Protein AF-A0A951RD20-F1 (afdb_monomer)

pLDDT: mean 82.4, std 16.85, range [40.25, 97.0]

Structure (mmCIF, N/CA/C/O backbone):
data_AF-A0A951RD20-F1
#
_entry.id   AF-A0A951RD20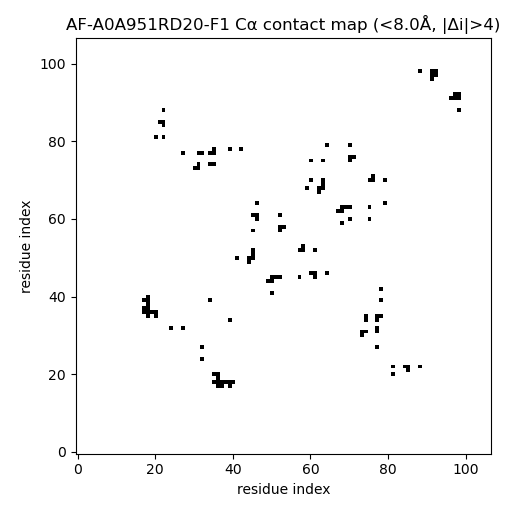-F1
#
loop_
_atom_site.group_PDB
_atom_site.id
_atom_site.type_symbol
_atom_site.label_atom_id
_atom_site.label_alt_id
_atom_site.label_comp_id
_atom_site.label_asym_id
_atom_site.label_entity_id
_atom_site.label_seq_id
_atom_site.pdbx_PDB_ins_code
_atom_site.Cartn_x
_atom_site.Cartn_y
_atom_site.Cartn_z
_atom_site.occupancy
_atom_site.B_iso_or_equiv
_atom_site.auth_seq_id
_atom_site.auth_comp_id
_atom_site.auth_asym_id
_atom_site.auth_atom_id
_atom_site.pdbx_PDB_model_num
ATOM 1 N N . MET A 1 1 ? -29.451 -40.281 26.557 1.00 40.69 1 MET A N 1
ATOM 2 C CA . MET A 1 1 ? -28.442 -39.199 26.541 1.00 40.69 1 MET A CA 1
ATOM 3 C C . MET A 1 1 ? -27.287 -39.648 25.653 1.00 40.69 1 MET A C 1
ATOM 5 O O . MET A 1 1 ? -26.584 -40.570 26.037 1.00 40.69 1 MET A O 1
ATOM 9 N N . ARG A 1 2 ? -27.144 -39.117 24.430 1.00 40.25 2 ARG A N 1
ATOM 10 C CA . ARG A 1 2 ? -25.986 -39.406 23.560 1.00 40.25 2 ARG A CA 1
ATOM 11 C C . ARG A 1 2 ? -25.146 -38.137 23.476 1.00 40.25 2 ARG A C 1
ATOM 13 O O . ARG A 1 2 ? -25.612 -37.140 22.941 1.00 40.25 2 ARG A O 1
ATOM 20 N N . ASN A 1 3 ? -23.952 -38.187 24.059 1.00 41.28 3 ASN A N 1
ATOM 21 C CA . ASN A 1 3 ? -22.947 -37.139 23.947 1.00 41.28 3 ASN A CA 1
ATOM 22 C C . ASN A 1 3 ? -22.337 -37.210 22.546 1.00 41.28 3 ASN A C 1
ATOM 24 O O . ASN A 1 3 ? -21.600 -38.145 22.233 1.00 41.28 3 ASN A O 1
ATOM 28 N N . THR A 1 4 ? -22.662 -36.240 21.697 1.00 43.59 4 THR A N 1
ATOM 29 C CA . THR A 1 4 ? -22.012 -36.077 20.397 1.00 43.59 4 THR A CA 1
ATOM 30 C C . THR A 1 4 ? -20.772 -35.218 20.610 1.00 43.59 4 THR A C 1
ATOM 32 O O . THR A 1 4 ? -20.868 -34.009 20.786 1.00 43.59 4 THR A O 1
ATOM 35 N N . ILE A 1 5 ? -19.600 -35.849 20.632 1.00 58.06 5 ILE A N 1
ATOM 36 C CA . ILE A 1 5 ? -18.317 -35.143 20.607 1.00 58.06 5 ILE A CA 1
ATOM 37 C C . ILE A 1 5 ? -18.168 -34.569 19.195 1.00 58.06 5 ILE A C 1
ATOM 39 O O . ILE A 1 5 ? -17.839 -35.295 18.253 1.00 58.06 5 ILE A O 1
ATOM 43 N N . GLU A 1 6 ? -18.462 -33.280 19.022 1.00 56.25 6 GLU A N 1
ATOM 44 C CA . GLU A 1 6 ? -18.173 -32.584 17.772 1.00 56.25 6 GLU A CA 1
ATOM 45 C C . GLU A 1 6 ? -16.657 -32.585 17.535 1.00 56.25 6 GLU A C 1
ATOM 47 O O . GLU A 1 6 ? -15.876 -32.031 18.309 1.00 56.25 6 GLU A O 1
ATOM 52 N N . LYS A 1 7 ? -16.216 -33.249 16.460 1.00 51.59 7 LYS A N 1
ATOM 53 C CA . LYS A 1 7 ? -14.811 -33.225 16.039 1.00 51.59 7 LYS A CA 1
ATOM 54 C C . LYS A 1 7 ? -14.450 -31.800 15.596 1.00 51.59 7 LYS A C 1
ATOM 56 O O . LYS A 1 7 ? -15.189 -31.230 14.789 1.00 51.59 7 LYS A O 1
ATOM 61 N N . PRO A 1 8 ? -13.304 -31.236 16.025 1.00 48.53 8 PRO A N 1
ATOM 62 C CA . PRO A 1 8 ? -12.900 -29.904 15.599 1.00 48.53 8 PRO A CA 1
ATO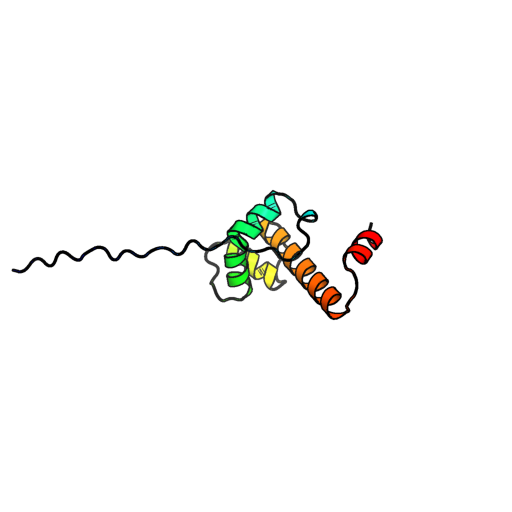M 63 C C . PRO A 1 8 ? -12.695 -29.893 14.081 1.00 48.53 8 PRO A C 1
ATOM 65 O O . PRO A 1 8 ? -11.878 -30.643 13.535 1.00 48.53 8 PRO A O 1
ATOM 68 N N . ARG A 1 9 ? -13.461 -29.047 13.380 1.00 51.59 9 ARG A N 1
ATOM 69 C CA . ARG A 1 9 ? -13.278 -28.802 11.946 1.00 51.59 9 ARG A CA 1
ATOM 70 C C . ARG A 1 9 ? -11.883 -28.213 11.756 1.00 51.59 9 ARG A C 1
ATOM 72 O O . ARG A 1 9 ? -11.622 -27.085 12.161 1.00 51.59 9 ARG A O 1
ATOM 79 N N . LYS A 1 10 ? -10.978 -28.971 11.136 1.00 52.50 10 LYS A N 1
ATOM 80 C CA . LYS A 1 10 ? -9.668 -28.468 10.709 1.00 52.50 10 LYS A CA 1
ATOM 81 C C . LYS A 1 10 ? -9.870 -27.439 9.592 1.00 52.50 10 LYS A C 1
ATOM 83 O O . LYS A 1 10 ? -9.836 -27.788 8.415 1.00 52.50 10 LYS A O 1
ATOM 88 N N . THR A 1 11 ? -10.071 -26.170 9.929 1.00 50.69 11 THR A N 1
ATOM 89 C CA . THR A 1 11 ? -9.933 -25.074 8.965 1.00 50.69 11 THR A CA 1
ATOM 90 C C . THR A 1 11 ? -8.446 -24.853 8.717 1.00 50.69 11 THR A C 1
ATOM 92 O O . THR A 1 11 ? -7.772 -24.165 9.476 1.00 50.69 11 THR A O 1
ATOM 95 N N . ARG A 1 12 ? -7.907 -25.475 7.661 1.00 54.31 12 ARG A N 1
ATOM 96 C CA . ARG A 1 12 ? -6.585 -25.123 7.123 1.00 54.31 12 ARG A CA 1
ATOM 97 C C . ARG A 1 12 ? -6.661 -23.659 6.675 1.00 54.31 12 ARG A C 1
ATOM 99 O O . ARG A 1 12 ? -7.206 -23.378 5.609 1.00 54.31 12 ARG A O 1
ATOM 106 N N . ALA A 1 13 ? -6.168 -22.731 7.493 1.00 61.00 13 ALA A N 1
ATOM 107 C CA . ALA A 1 13 ? -5.968 -21.356 7.061 1.00 61.00 13 ALA A CA 1
ATOM 108 C C . ALA A 1 13 ? -5.014 -21.394 5.858 1.00 61.00 13 ALA A C 1
ATOM 110 O O . ALA A 1 13 ? -3.881 -21.865 5.970 1.00 61.00 13 ALA A O 1
ATOM 111 N N . LYS A 1 14 ? -5.495 -20.999 4.676 1.00 63.62 14 LYS A N 1
ATOM 112 C CA . LYS A 1 14 ? -4.633 -20.850 3.502 1.00 63.62 14 LYS A CA 1
ATOM 113 C C . LYS A 1 14 ? -3.708 -19.675 3.801 1.00 63.62 14 LYS A C 1
ATOM 115 O O . LYS A 1 14 ? -4.190 -18.554 3.915 1.00 63.62 14 LYS A O 1
ATOM 120 N N . ILE A 1 15 ? -2.412 -19.936 3.960 1.00 69.19 15 ILE A N 1
ATOM 121 C CA . ILE A 1 15 ? -1.407 -18.878 4.083 1.00 69.19 15 ILE A CA 1
ATOM 122 C C . ILE A 1 15 ? -1.500 -18.042 2.805 1.00 69.19 15 ILE A C 1
ATOM 124 O O . ILE A 1 15 ? -1.279 -18.559 1.706 1.00 69.19 15 ILE A O 1
ATOM 128 N N . GLN A 1 16 ? -1.907 -16.781 2.936 1.00 70.88 16 GLN A N 1
ATOM 129 C CA . GLN A 1 16 ? -1.926 -15.863 1.807 1.00 70.88 16 GLN A CA 1
ATOM 130 C C . GLN A 1 16 ? -0.472 -15.561 1.439 1.00 70.88 16 GLN A C 1
ATOM 132 O O . GLN A 1 16 ? 0.328 -15.209 2.304 1.00 70.88 16 GLN A O 1
ATOM 137 N N . LYS A 1 17 ? -0.108 -15.777 0.170 1.00 84.94 17 LYS A N 1
ATOM 138 C CA . LYS A 1 17 ? 1.232 -15.434 -0.322 1.00 84.94 17 LYS A CA 1
ATOM 139 C C . LYS A 1 17 ? 1.466 -13.927 -0.147 1.00 84.94 17 LYS A C 1
ATOM 141 O O . LYS A 1 17 ? 0.501 -13.163 -0.193 1.00 84.94 17 LYS A O 1
ATOM 146 N N . ARG A 1 18 ? 2.732 -13.526 0.034 1.00 91.31 18 ARG A N 1
ATOM 147 C CA . ARG A 1 18 ? 3.132 -12.109 0.024 1.00 91.31 18 ARG A CA 1
ATOM 148 C C . ARG A 1 18 ? 2.610 -11.436 -1.246 1.00 91.31 18 ARG A C 1
ATOM 150 O O . ARG A 1 18 ? 2.556 -12.058 -2.311 1.00 91.31 18 ARG A O 1
ATOM 157 N N . PHE A 1 19 ? 2.206 -10.182 -1.109 1.00 93.12 19 PHE A N 1
ATOM 158 C CA . PHE A 1 19 ? 1.750 -9.370 -2.223 1.00 93.12 19 PHE A CA 1
ATOM 159 C C . PHE A 1 19 ? 2.893 -9.185 -3.222 1.00 93.12 19 PHE A C 1
ATOM 161 O O . PHE A 1 19 ? 3.998 -8.799 -2.850 1.00 93.12 19 PHE A O 1
ATOM 168 N N . HIS A 1 20 ? 2.630 -9.486 -4.491 1.00 90.88 20 HIS A N 1
ATOM 169 C CA . HIS A 1 20 ? 3.624 -9.338 -5.544 1.00 90.88 20 HIS A CA 1
ATOM 170 C C . HIS A 1 20 ? 3.672 -7.885 -6.018 1.00 90.88 20 HIS A C 1
ATOM 172 O O . HIS A 1 20 ? 2.673 -7.360 -6.513 1.00 90.88 20 HIS A O 1
ATOM 178 N N . ILE A 1 21 ? 4.835 -7.258 -5.866 1.00 90.50 21 ILE A N 1
ATOM 179 C CA . ILE A 1 21 ? 5.128 -5.927 -6.388 1.00 90.50 21 ILE A CA 1
ATOM 180 C C . ILE A 1 21 ? 5.660 -6.112 -7.810 1.00 90.50 21 ILE A C 1
ATOM 182 O O . ILE A 1 21 ? 6.739 -6.660 -8.009 1.00 90.50 21 ILE A O 1
ATOM 186 N N . ASP A 1 22 ? 4.875 -5.689 -8.795 1.00 86.62 22 ASP A N 1
ATOM 187 C CA . ASP A 1 22 ? 5.145 -5.861 -10.228 1.00 86.62 22 ASP A CA 1
ATOM 188 C C . ASP A 1 22 ? 5.900 -4.683 -10.863 1.00 86.6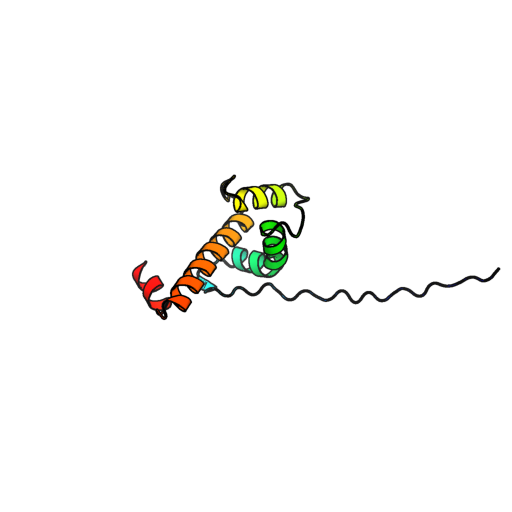2 22 ASP A C 1
ATOM 190 O O . ASP A 1 22 ? 6.118 -4.643 -12.072 1.00 86.62 22 ASP A O 1
ATOM 194 N N . CYS A 1 23 ? 6.317 -3.722 -10.044 1.00 83.81 23 CYS A N 1
ATOM 195 C CA . CYS A 1 23 ? 7.116 -2.573 -10.438 1.00 83.81 23 CYS A CA 1
ATOM 196 C C . CYS A 1 23 ? 8.548 -2.681 -9.884 1.00 83.81 23 CYS A C 1
ATOM 198 O O . CYS A 1 23 ? 8.827 -3.498 -9.008 1.00 83.81 23 CYS A O 1
ATOM 200 N N . TYR A 1 24 ? 9.480 -1.868 -10.395 1.00 82.12 24 TYR A N 1
ATOM 201 C CA . TYR A 1 24 ? 10.889 -1.945 -9.999 1.00 82.12 24 TYR A CA 1
ATOM 202 C C . TYR A 1 24 ? 11.055 -1.667 -8.495 1.00 82.12 24 TYR A C 1
ATOM 204 O O . TYR A 1 24 ? 10.770 -0.549 -8.064 1.00 82.12 24 TYR A O 1
ATOM 212 N N . PRO A 1 25 ? 11.565 -2.622 -7.696 1.00 78.62 25 PRO A N 1
ATOM 213 C CA . PRO A 1 25 ? 11.570 -2.513 -6.239 1.00 78.62 25 PRO A CA 1
ATOM 214 C C . PRO A 1 25 ? 12.592 -1.503 -5.700 1.00 78.62 25 PRO A C 1
ATOM 216 O O . PRO A 1 25 ? 12.397 -0.959 -4.620 1.00 78.62 25 PRO A O 1
ATOM 219 N N . TYR A 1 26 ? 13.643 -1.179 -6.463 1.00 83.88 26 TYR A N 1
ATOM 220 C CA . TYR A 1 26 ? 14.732 -0.290 -6.024 1.00 83.88 26 TYR A CA 1
ATOM 221 C C . TYR A 1 26 ? 14.296 1.152 -5.721 1.00 83.88 26 TYR A C 1
ATOM 223 O O . TYR A 1 26 ? 15.063 1.935 -5.169 1.00 83.88 26 TYR A O 1
ATOM 231 N N . ILE A 1 27 ? 13.088 1.536 -6.129 1.00 84.50 27 ILE A N 1
ATOM 232 C CA . ILE A 1 27 ? 12.540 2.862 -5.847 1.00 84.50 27 ILE A CA 1
ATOM 233 C C . ILE A 1 27 ? 11.974 2.966 -4.431 1.00 84.50 27 ILE A C 1
ATOM 235 O O . ILE A 1 27 ? 11.715 4.085 -3.993 1.00 84.50 27 ILE A O 1
ATOM 239 N N . PHE A 1 28 ? 11.721 1.845 -3.755 1.00 91.38 28 PHE A N 1
ATOM 240 C CA . PHE A 1 28 ? 11.121 1.783 -2.425 1.00 91.38 28 PHE A CA 1
ATOM 241 C C . PHE A 1 28 ? 12.195 1.639 -1.343 1.00 91.38 28 PHE A C 1
ATOM 243 O O . PHE A 1 28 ? 13.254 1.070 -1.595 1.00 91.38 28 PHE A O 1
ATOM 250 N N . SER A 1 29 ? 11.926 2.149 -0.140 1.00 95.44 29 SER A N 1
ATOM 251 C CA . SER A 1 29 ? 12.717 1.779 1.039 1.00 95.44 29 SER A CA 1
ATOM 252 C C . SER A 1 29 ? 12.364 0.364 1.511 1.00 95.44 29 SER A C 1
ATOM 254 O O . SER A 1 29 ? 11.291 -0.152 1.190 1.00 95.44 29 SER A O 1
ATOM 256 N N . ASP A 1 30 ? 13.225 -0.242 2.331 1.00 95.25 30 ASP A N 1
ATOM 257 C CA . ASP A 1 30 ? 12.962 -1.564 2.919 1.00 95.25 30 ASP A CA 1
ATOM 258 C C . ASP A 1 30 ? 11.655 -1.589 3.732 1.00 95.25 30 ASP A C 1
ATOM 260 O O . ASP A 1 30 ? 10.899 -2.558 3.682 1.00 95.25 30 ASP A O 1
ATOM 264 N N . GLU A 1 31 ? 11.344 -0.495 4.436 1.00 96.62 31 GLU A N 1
ATOM 265 C CA . GLU A 1 31 ? 10.094 -0.351 5.191 1.00 96.62 31 GLU A CA 1
ATOM 266 C C . GLU A 1 31 ? 8.869 -0.301 4.264 1.00 96.62 31 GLU A C 1
ATOM 268 O O . GLU A 1 31 ? 7.863 -0.966 4.518 1.00 96.62 31 GLU A O 1
ATOM 273 N N . GLU A 1 32 ? 8.951 0.449 3.160 1.00 96.12 32 GLU A N 1
ATOM 274 C CA . GLU A 1 32 ? 7.883 0.498 2.159 1.00 96.12 32 GLU A CA 1
ATOM 275 C C . GLU A 1 32 ? 7.663 -0.879 1.513 1.00 96.12 32 GLU A C 1
ATOM 277 O O . GLU A 1 32 ? 6.513 -1.291 1.339 1.00 96.12 32 GLU A O 1
ATOM 282 N N . LEU A 1 33 ? 8.744 -1.601 1.187 1.00 95.12 33 LEU A N 1
ATOM 283 C CA . LEU A 1 33 ? 8.678 -2.949 0.617 1.00 95.12 33 LEU A CA 1
ATOM 284 C C . LEU A 1 33 ? 8.018 -3.933 1.583 1.00 95.12 33 LEU A C 1
ATOM 286 O O . LEU A 1 33 ? 7.063 -4.603 1.192 1.00 95.12 33 LEU A O 1
ATOM 290 N N . GLU A 1 34 ? 8.448 -3.984 2.846 1.00 95.69 34 GLU A N 1
ATOM 291 C CA . GLU A 1 34 ? 7.862 -4.911 3.820 1.00 95.69 34 GLU A CA 1
ATOM 292 C C . GLU A 1 34 ? 6.375 -4.604 4.061 1.00 95.69 34 GLU A C 1
ATOM 294 O O . GLU A 1 34 ? 5.559 -5.527 4.137 1.00 95.69 34 GLU A O 1
ATOM 299 N N . ILE A 1 35 ? 5.972 -3.326 4.102 1.00 95.94 35 ILE A N 1
ATOM 300 C CA . ILE A 1 35 ? 4.552 -2.949 4.192 1.00 95.94 35 ILE A CA 1
ATOM 301 C C . ILE A 1 35 ? 3.777 -3.438 2.965 1.00 95.94 35 ILE A C 1
ATOM 303 O O . ILE A 1 35 ? 2.703 -4.030 3.110 1.00 95.94 35 ILE A O 1
ATOM 307 N N . LEU A 1 36 ? 4.288 -3.191 1.757 1.00 95.88 36 LEU A N 1
ATOM 308 C CA . LEU A 1 36 ? 3.612 -3.581 0.522 1.00 95.88 36 LEU A CA 1
ATOM 309 C C . LEU A 1 36 ? 3.494 -5.100 0.408 1.00 95.88 36 LEU A C 1
ATOM 311 O O . LEU A 1 36 ? 2.406 -5.592 0.123 1.00 95.88 36 LEU A O 1
ATOM 315 N N . GLU A 1 37 ? 4.556 -5.850 0.686 1.00 95.25 37 GLU A N 1
ATOM 316 C CA . GLU A 1 37 ? 4.557 -7.310 0.599 1.00 95.25 37 GLU A CA 1
ATOM 317 C C . GLU A 1 37 ? 3.651 -7.971 1.645 1.00 95.25 37 GLU A C 1
ATOM 319 O O . GLU A 1 37 ? 2.955 -8.945 1.339 1.00 95.25 37 GLU A O 1
ATOM 324 N N . SER A 1 38 ? 3.633 -7.447 2.874 1.00 94.69 38 SER A N 1
ATOM 325 C CA . SER A 1 38 ? 2.842 -8.013 3.972 1.00 94.69 38 SER A CA 1
ATOM 326 C C . SER A 1 38 ? 1.366 -7.610 3.920 1.00 94.69 38 SER A C 1
ATOM 328 O O . SER A 1 38 ? 0.493 -8.441 4.177 1.00 94.69 38 SER A O 1
ATOM 330 N N . ARG A 1 39 ? 1.060 -6.353 3.567 1.00 94.88 39 ARG A N 1
ATOM 331 C CA . ARG A 1 39 ? -0.296 -5.776 3.650 1.00 94.88 39 ARG A CA 1
ATOM 332 C C . ARG A 1 39 ? -0.917 -5.451 2.294 1.00 94.88 39 ARG A C 1
ATOM 334 O O . ARG A 1 39 ? -2.101 -5.126 2.246 1.00 94.88 39 ARG A O 1
ATOM 341 N N . GLY A 1 40 ? -0.193 -5.555 1.181 1.00 95.19 40 GLY A N 1
ATOM 342 C CA . GLY A 1 40 ? -0.659 -5.085 -0.130 1.00 95.19 40 GLY A CA 1
ATOM 343 C C . GLY A 1 40 ? -1.980 -5.704 -0.597 1.00 95.19 40 GLY A C 1
ATOM 344 O O . GLY A 1 40 ? -2.800 -5.022 -1.212 1.00 95.19 40 GLY A O 1
ATOM 345 N N . HIS A 1 41 ? -2.261 -6.961 -0.240 1.00 95.12 41 HIS A N 1
ATOM 346 C CA . HIS A 1 41 ? -3.565 -7.577 -0.510 1.00 95.12 41 HIS A CA 1
ATOM 347 C C . HIS A 1 41 ? -4.717 -6.897 0.247 1.00 95.12 41 HIS A C 1
ATOM 349 O O . HIS A 1 41 ? -5.763 -6.634 -0.353 1.00 95.12 41 HIS A O 1
ATOM 355 N N . ASP A 1 42 ? -4.522 -6.586 1.530 1.00 94.94 42 ASP A N 1
ATOM 356 C CA . ASP A 1 42 ? -5.504 -5.873 2.350 1.00 94.94 42 ASP A CA 1
ATOM 357 C C . ASP A 1 42 ? -5.683 -4.433 1.866 1.00 94.94 42 ASP A C 1
ATOM 359 O O . ASP A 1 42 ? -6.815 -3.977 1.702 1.00 94.94 42 ASP A O 1
ATOM 363 N N . LEU A 1 43 ? -4.583 -3.738 1.558 1.00 95.81 43 LEU A N 1
ATOM 364 C CA . LEU A 1 43 ? -4.608 -2.378 1.014 1.00 95.81 43 LEU A CA 1
ATOM 365 C C . LEU A 1 43 ? -5.369 -2.324 -0.311 1.00 95.81 43 LEU A C 1
ATOM 367 O O . LEU A 1 43 ? -6.243 -1.475 -0.488 1.00 95.81 43 LEU A O 1
ATOM 371 N N . LYS A 1 44 ? -5.132 -3.290 -1.207 1.00 95.94 44 LYS A N 1
ATOM 372 C CA . LYS A 1 44 ? -5.880 -3.429 -2.463 1.00 95.94 44 LYS A CA 1
ATOM 373 C C . LYS A 1 44 ? -7.372 -3.648 -2.215 1.00 95.94 44 LYS A C 1
ATOM 375 O O . LYS A 1 44 ? -8.202 -3.060 -2.907 1.00 95.94 44 LYS A O 1
ATOM 380 N N . ALA A 1 45 ? -7.728 -4.488 -1.244 1.00 96.00 45 ALA A N 1
ATOM 381 C CA . ALA A 1 45 ? -9.121 -4.762 -0.905 1.00 96.00 45 ALA A CA 1
ATOM 382 C C . ALA A 1 45 ? -9.826 -3.545 -0.281 1.00 96.00 45 ALA A C 1
ATOM 384 O O . ALA A 1 45 ? -10.984 -3.287 -0.615 1.00 96.00 45 ALA A O 1
ATOM 385 N N . LEU A 1 46 ? -9.135 -2.793 0.582 1.00 96.19 46 LEU A N 1
ATOM 386 C CA . LEU A 1 46 ? -9.621 -1.545 1.177 1.00 96.19 46 LEU A CA 1
ATOM 387 C C . LEU A 1 46 ? -9.813 -0.460 0.115 1.00 96.19 46 LEU A C 1
ATOM 389 O O . LEU A 1 46 ? -10.887 0.135 0.037 1.00 96.19 46 LEU A O 1
ATOM 393 N N . ALA A 1 47 ? -8.811 -0.247 -0.743 1.00 95.38 47 ALA A N 1
ATOM 394 C CA . ALA A 1 47 ? -8.869 0.737 -1.821 1.00 95.38 47 ALA A CA 1
ATOM 395 C C . ALA A 1 47 ? -10.009 0.436 -2.810 1.00 95.38 47 ALA A C 1
ATOM 397 O O . ALA A 1 47 ? -10.711 1.346 -3.241 1.00 95.38 47 ALA A O 1
ATOM 398 N N . ALA A 1 48 ? -10.249 -0.846 -3.113 1.00 95.06 48 ALA A N 1
ATOM 399 C CA . ALA A 1 48 ? -11.350 -1.292 -3.969 1.00 95.06 48 ALA A CA 1
ATOM 400 C C . ALA A 1 48 ? -12.7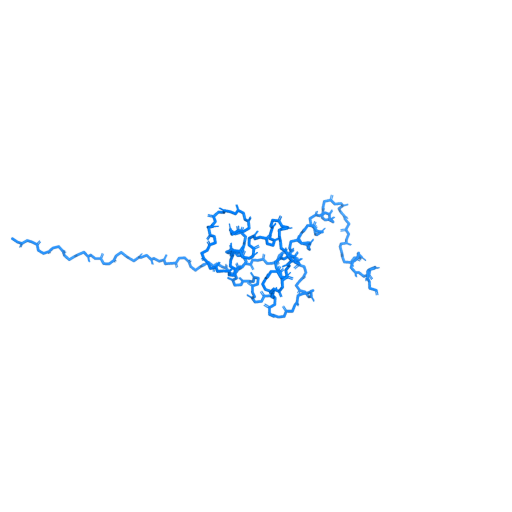20 -1.355 -3.260 1.00 95.06 48 ALA A C 1
ATOM 402 O O . ALA A 1 48 ? -13.704 -1.750 -3.881 1.00 95.06 48 ALA A O 1
ATOM 403 N N . GLY A 1 49 ? -12.800 -1.053 -1.958 1.00 94.31 49 GLY A N 1
ATOM 404 C CA . GLY A 1 49 ? -14.036 -1.148 -1.172 1.00 94.31 49 GLY A CA 1
ATOM 405 C C . GLY A 1 49 ? -14.556 -2.575 -0.941 1.00 94.31 49 GLY A C 1
ATOM 406 O O . GLY A 1 49 ? -15.659 -2.746 -0.427 1.00 94.31 49 GLY A O 1
ATOM 407 N N . LYS A 1 50 ? -13.772 -3.608 -1.283 1.00 94.94 50 LYS A N 1
ATOM 408 C CA . LYS A 1 50 ? -14.106 -5.027 -1.040 1.00 94.94 50 LYS A CA 1
ATOM 409 C C . LYS A 1 50 ? -14.061 -5.380 0.445 1.00 94.94 50 LYS A C 1
ATOM 411 O O . LYS A 1 50 ? -14.738 -6.305 0.885 1.00 94.94 50 LYS A O 1
ATOM 416 N N . ARG A 1 51 ? -13.255 -4.641 1.208 1.00 94.06 51 ARG A N 1
ATOM 417 C CA . ARG A 1 51 ? -13.151 -4.710 2.665 1.00 94.06 51 ARG A CA 1
ATOM 418 C C . ARG A 1 51 ? -13.501 -3.341 3.248 1.00 94.06 51 ARG A C 1
ATOM 420 O O . ARG A 1 51 ? -13.103 -2.317 2.701 1.00 94.06 51 ARG A O 1
ATOM 427 N N . LYS A 1 52 ? -14.234 -3.319 4.365 1.00 93.19 52 LYS A N 1
ATOM 428 C CA . LYS A 1 52 ? -14.520 -2.083 5.109 1.00 93.19 52 LYS A CA 1
ATOM 429 C C . LYS A 1 52 ? -13.327 -1.707 5.988 1.00 93.19 52 LYS A C 1
ATOM 431 O O . LYS A 1 52 ? -12.727 -2.581 6.605 1.00 93.19 52 LYS A O 1
ATOM 436 N N . ALA A 1 53 ? -13.035 -0.412 6.064 1.00 94.75 53 ALA A N 1
ATOM 437 C CA . ALA A 1 53 ? -12.089 0.130 7.029 1.00 94.75 53 ALA A CA 1
ATOM 438 C C . ALA A 1 53 ? -12.683 0.069 8.444 1.00 94.75 53 ALA A C 1
ATOM 440 O O . ALA A 1 53 ? -13.793 0.553 8.675 1.00 94.75 53 ALA A O 1
ATOM 441 N N . ILE A 1 54 ? -11.941 -0.521 9.376 1.00 95.25 54 ILE A N 1
ATOM 442 C CA . ILE A 1 54 ? -12.319 -0.704 10.779 1.00 95.25 54 ILE A CA 1
ATOM 443 C C . ILE A 1 54 ? -11.502 0.248 11.654 1.00 95.25 54 ILE A C 1
ATOM 445 O O . ILE A 1 54 ? -12.059 0.910 12.528 1.00 95.2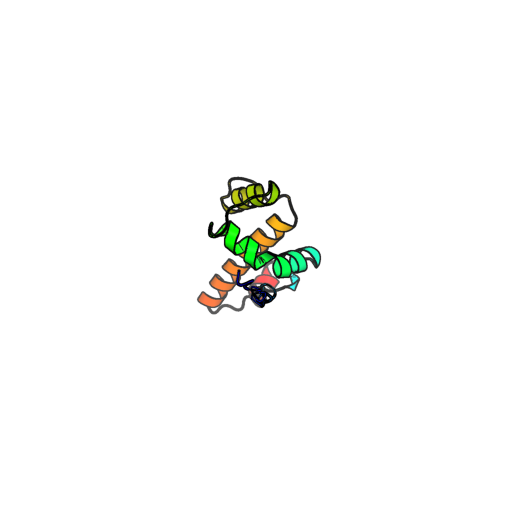5 54 ILE A O 1
ATOM 449 N N . THR A 1 55 ? -10.193 0.357 11.409 1.00 94.56 55 THR A N 1
ATOM 450 C CA . THR A 1 55 ? -9.305 1.208 12.215 1.00 94.56 55 THR A CA 1
ATOM 451 C C . THR A 1 55 ? -9.263 2.649 11.699 1.00 94.56 55 THR A C 1
ATOM 453 O O . THR A 1 55 ? -9.581 2.928 10.542 1.00 94.56 55 THR A O 1
ATOM 456 N N . LYS A 1 56 ? -8.831 3.591 12.552 1.00 94.38 56 LYS A N 1
ATOM 457 C CA . LYS A 1 56 ? -8.622 4.994 12.145 1.00 94.38 56 LYS A CA 1
ATOM 458 C C . LYS A 1 56 ? -7.613 5.110 10.997 1.00 94.38 56 LYS A C 1
ATOM 460 O O . LYS A 1 56 ? -7.830 5.894 10.081 1.00 94.38 56 LYS A O 1
ATOM 465 N N . GLU A 1 57 ? -6.553 4.306 11.034 1.00 93.56 57 GLU A N 1
ATOM 466 C CA . GLU A 1 57 ? -5.530 4.238 9.985 1.00 93.56 57 GLU A CA 1
ATOM 467 C C . GLU A 1 57 ? -6.129 3.763 8.654 1.00 93.56 57 GLU A C 1
ATOM 469 O O . GLU A 1 57 ? -5.950 4.417 7.633 1.00 93.56 57 GLU A O 1
ATOM 474 N N . GLU A 1 58 ? -6.928 2.690 8.660 1.00 95.50 58 GLU A N 1
ATOM 475 C CA . GLU A 1 58 ? -7.606 2.207 7.449 1.00 95.50 58 GLU A CA 1
ATOM 476 C C . GLU A 1 58 ? -8.609 3.244 6.908 1.00 95.50 58 GLU A C 1
ATOM 478 O O . GLU A 1 58 ? -8.760 3.400 5.697 1.00 95.50 58 GLU A O 1
ATOM 483 N N . GLN A 1 59 ? -9.300 3.978 7.787 1.00 95.94 59 GLN A N 1
ATOM 484 C CA . GLN A 1 59 ? -10.233 5.032 7.375 1.00 95.94 59 GLN A CA 1
ATOM 485 C C . GLN A 1 59 ? -9.509 6.210 6.713 1.00 95.94 59 GLN A C 1
ATOM 487 O O . GLN A 1 59 ? -9.992 6.728 5.703 1.00 95.94 59 GLN A O 1
ATOM 492 N N . LEU A 1 60 ? -8.365 6.629 7.262 1.00 96.00 60 LEU A N 1
ATOM 493 C CA . LEU A 1 60 ? -7.514 7.656 6.657 1.00 96.00 60 LEU A CA 1
ATOM 494 C C . LEU A 1 60 ? -6.966 7.178 5.314 1.00 96.00 60 LEU A C 1
ATOM 496 O O . LEU A 1 60 ? -7.150 7.867 4.313 1.00 96.00 60 LEU A O 1
ATOM 500 N N . PHE A 1 61 ? -6.458 5.949 5.253 1.00 96.88 61 PHE A N 1
ATOM 501 C CA . PHE A 1 61 ? -6.000 5.329 4.015 1.00 96.88 61 PHE A CA 1
ATOM 502 C C . PHE A 1 61 ? -7.068 5.344 2.916 1.00 96.88 61 PHE A C 1
ATOM 504 O O . PHE A 1 61 ? -6.790 5.716 1.775 1.00 96.88 61 PHE A O 1
ATOM 511 N N . VAL A 1 62 ? -8.319 5.001 3.246 1.00 96.94 62 VAL A N 1
ATOM 512 C CA . VAL A 1 62 ? -9.429 5.058 2.282 1.00 96.94 62 VAL A CA 1
ATOM 513 C C . VAL A 1 62 ? -9.701 6.496 1.823 1.00 96.94 62 VAL A C 1
ATOM 515 O O . VAL A 1 62 ? -9.961 6.707 0.638 1.00 96.94 62 VAL A O 1
ATOM 518 N N . LYS A 1 63 ? -9.618 7.498 2.711 1.00 96.81 63 LYS A N 1
ATOM 519 C CA . LYS A 1 63 ? -9.731 8.918 2.322 1.00 96.81 63 LYS A CA 1
ATOM 520 C C . LYS A 1 63 ? -8.596 9.333 1.386 1.00 96.81 63 LYS A C 1
ATOM 522 O O . LYS A 1 63 ? -8.862 9.999 0.388 1.00 96.81 63 LYS A O 1
ATOM 527 N N . VAL A 1 64 ? -7.365 8.900 1.658 1.00 96.62 64 VAL A N 1
ATOM 528 C CA . VAL A 1 64 ? -6.204 9.137 0.787 1.00 96.62 64 VAL A CA 1
ATOM 529 C C . VAL A 1 64 ? -6.415 8.501 -0.588 1.00 96.62 64 VAL A C 1
ATOM 531 O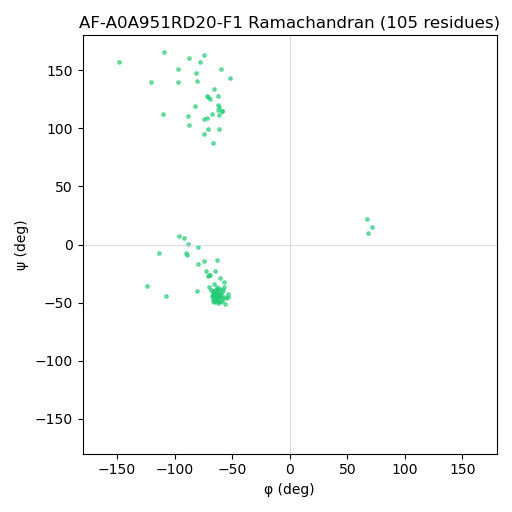 O . VAL A 1 64 ? -6.225 9.172 -1.601 1.00 96.62 64 VAL A O 1
ATOM 534 N N . CYS A 1 65 ? -6.891 7.253 -0.651 1.00 95.12 65 CYS A N 1
ATOM 535 C CA . CYS A 1 65 ? -7.196 6.569 -1.915 1.00 95.12 65 CYS A CA 1
ATOM 536 C C . CYS A 1 65 ? -8.272 7.290 -2.743 1.00 95.12 65 CYS A C 1
ATOM 538 O O . CYS A 1 65 ? -8.264 7.203 -3.966 1.00 95.12 65 CYS A O 1
ATOM 540 N N 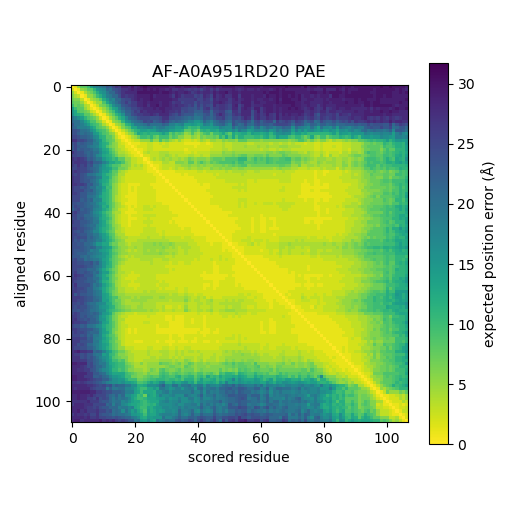. LYS A 1 66 ? -9.185 8.016 -2.089 1.00 94.44 66 LYS A N 1
ATOM 541 C CA . LYS A 1 66 ? -10.230 8.827 -2.735 1.00 94.44 66 LYS A CA 1
ATOM 542 C C . LYS A 1 66 ? -9.790 10.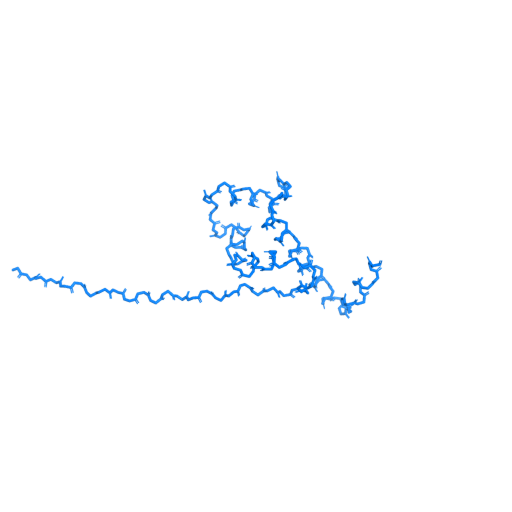261 -3.056 1.00 94.44 66 LYS A C 1
ATOM 544 O O . LYS A 1 66 ? -10.609 11.038 -3.534 1.00 94.44 66 LYS A O 1
ATOM 549 N N . GLY A 1 67 ? -8.549 10.640 -2.745 1.00 93.50 67 GLY A N 1
ATOM 550 C CA . GLY A 1 67 ? -8.055 12.012 -2.913 1.00 93.50 67 GLY A CA 1
ATOM 551 C C . GLY A 1 67 ? -8.638 13.022 -1.917 1.00 93.50 67 GLY A C 1
ATOM 552 O O . GLY A 1 67 ? -8.525 14.223 -2.126 1.00 93.50 67 GLY A O 1
ATOM 553 N N . GLN A 1 68 ? -9.260 12.554 -0.832 1.00 95.25 68 GLN A N 1
ATOM 554 C CA . GLN A 1 68 ? -9.891 13.390 0.200 1.00 95.25 68 GLN A CA 1
ATOM 555 C C . GLN A 1 68 ? -8.929 13.767 1.337 1.00 95.25 68 GLN A C 1
ATOM 557 O O . GLN A 1 68 ? -9.290 14.532 2.229 1.00 95.25 68 GLN A O 1
ATOM 562 N N . ALA A 1 69 ? -7.729 13.191 1.343 1.00 94.81 69 ALA A N 1
ATOM 563 C CA . ALA A 1 69 ? -6.666 13.469 2.297 1.00 94.81 69 ALA A CA 1
ATOM 564 C C . ALA A 1 69 ? -5.299 13.297 1.619 1.00 94.81 69 ALA A C 1
ATOM 566 O O . ALA A 1 69 ? -5.171 12.573 0.627 1.00 94.81 69 ALA A O 1
ATOM 567 N N 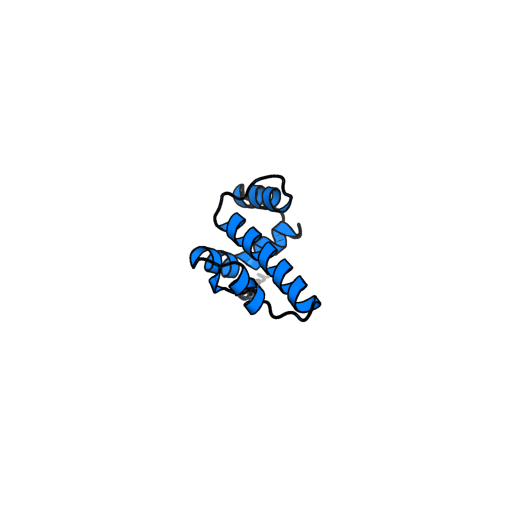. ILE A 1 70 ? -4.276 13.949 2.171 1.00 93.44 70 ILE A N 1
ATOM 568 C CA . ILE A 1 70 ? -2.882 13.730 1.776 1.00 93.44 70 ILE A CA 1
ATOM 569 C C . ILE A 1 70 ? -2.322 12.492 2.483 1.00 93.44 70 ILE A C 1
ATOM 571 O O . ILE A 1 70 ? -2.717 12.187 3.605 1.00 93.44 70 ILE A O 1
ATOM 575 N N . ALA A 1 71 ? -1.413 11.779 1.818 1.00 94.50 71 ALA A N 1
ATOM 576 C CA . ALA A 1 71 ? -0.681 10.676 2.435 1.00 94.50 71 ALA A CA 1
ATOM 577 C C . ALA A 1 71 ? 0.327 11.241 3.441 1.00 94.50 71 ALA A C 1
ATOM 579 O O . ALA A 1 71 ? 1.103 12.127 3.083 1.00 94.50 71 ALA A O 1
ATOM 580 N N . ILE A 1 72 ? 0.298 10.739 4.675 1.00 93.62 72 ILE A N 1
ATOM 581 C CA . ILE A 1 72 ? 1.209 11.173 5.746 1.00 93.62 72 ILE A CA 1
ATOM 582 C C . ILE A 1 72 ? 1.970 9.969 6.304 1.00 93.62 72 ILE A C 1
ATOM 584 O O . ILE A 1 72 ? 3.145 10.078 6.639 1.00 93.62 72 ILE A O 1
ATOM 588 N N . SER A 1 73 ? 1.319 8.808 6.387 1.00 95.25 73 SER A N 1
ATOM 589 C CA . SER A 1 73 ? 1.965 7.581 6.853 1.00 95.25 73 SER A CA 1
ATOM 590 C C . SER A 1 73 ? 2.841 6.936 5.775 1.00 95.25 73 SER A C 1
ATOM 592 O O . SER A 1 73 ? 2.615 7.106 4.570 1.00 95.25 73 SER A O 1
ATOM 594 N N . VAL A 1 74 ? 3.808 6.121 6.213 1.00 95.44 74 VAL A N 1
ATOM 595 C CA . VAL A 1 74 ? 4.641 5.301 5.317 1.00 95.44 74 VAL A CA 1
ATOM 596 C C . VAL A 1 74 ? 3.763 4.358 4.493 1.00 95.44 74 VAL A C 1
ATOM 598 O O . VAL A 1 74 ? 3.948 4.251 3.288 1.00 95.44 74 VAL A O 1
ATOM 601 N N . MET A 1 75 ? 2.729 3.760 5.096 1.00 95.81 75 MET A N 1
ATOM 602 C CA . MET A 1 75 ? 1.781 2.884 4.400 1.00 95.81 75 MET A CA 1
ATOM 603 C C . MET A 1 75 ? 1.030 3.596 3.265 1.00 95.81 75 MET A C 1
ATOM 605 O O . MET A 1 75 ? 0.956 3.082 2.148 1.00 95.81 75 MET A O 1
ATOM 609 N N . GLU A 1 76 ? 0.459 4.773 3.533 1.00 97.00 76 GLU A N 1
ATOM 610 C CA . GLU A 1 76 ? -0.257 5.554 2.515 1.00 97.00 76 GLU A CA 1
ATOM 611 C C . GLU A 1 76 ? 0.683 6.001 1.393 1.00 97.00 76 GLU A C 1
ATOM 613 O O . GLU A 1 76 ? 0.322 5.952 0.214 1.00 97.00 76 GLU A O 1
ATOM 618 N N . THR A 1 77 ? 1.897 6.410 1.761 1.00 95.50 77 THR A N 1
ATOM 619 C CA . THR A 1 77 ? 2.931 6.855 0.824 1.00 95.50 77 THR A CA 1
ATOM 620 C C . THR A 1 77 ? 3.388 5.706 -0.068 1.00 95.50 77 THR A C 1
ATOM 622 O O . THR A 1 77 ? 3.345 5.840 -1.293 1.00 95.50 77 THR A O 1
ATOM 625 N N . ALA A 1 78 ? 3.714 4.552 0.521 1.00 95.94 78 ALA A N 1
ATOM 626 C CA . ALA A 1 78 ? 4.107 3.339 -0.187 1.00 95.94 78 ALA A CA 1
ATOM 627 C C . ALA A 1 78 ? 3.027 2.901 -1.181 1.00 95.94 78 ALA A C 1
ATOM 629 O O . ALA A 1 78 ? 3.324 2.628 -2.344 1.00 95.94 78 ALA A O 1
ATOM 630 N N . TRP A 1 79 ? 1.755 2.906 -0.766 1.00 96.56 79 TRP A N 1
ATOM 631 C CA . TRP A 1 79 ? 0.641 2.537 -1.639 1.00 96.56 79 TRP A CA 1
ATOM 632 C C . TRP A 1 79 ? 0.441 3.520 -2.797 1.00 96.56 79 TRP A C 1
ATOM 634 O O . TRP A 1 79 ? 0.302 3.098 -3.946 1.00 96.56 79 TRP A O 1
ATOM 644 N N . LYS A 1 80 ? 0.473 4.837 -2.541 1.00 94.62 80 LYS A N 1
ATOM 645 C CA . LYS A 1 80 ? 0.390 5.844 -3.616 1.00 94.62 80 LYS A CA 1
ATOM 646 C C . LYS A 1 80 ? 1.547 5.715 -4.601 1.00 94.62 80 LYS A C 1
ATOM 648 O O . LYS A 1 80 ? 1.338 5.815 -5.810 1.00 94.62 80 LYS A O 1
ATOM 653 N N . LYS A 1 81 ? 2.756 5.501 -4.087 1.00 93.12 81 LYS A N 1
ATOM 654 C CA . LYS A 1 81 ? 3.965 5.298 -4.884 1.00 93.12 81 LYS A CA 1
ATOM 655 C C . LYS A 1 81 ? 3.850 4.038 -5.739 1.00 93.12 81 LYS A C 1
ATOM 657 O O . LYS A 1 81 ? 4.112 4.115 -6.936 1.00 93.12 81 LYS A O 1
ATOM 662 N N . TYR A 1 82 ? 3.367 2.935 -5.165 1.00 94.56 82 TYR A N 1
ATOM 663 C CA . TYR A 1 82 ? 3.064 1.702 -5.890 1.00 94.56 82 TYR A CA 1
ATOM 664 C C . TYR A 1 82 ? 2.071 1.938 -7.033 1.00 94.56 82 TYR A C 1
ATOM 666 O O . TYR A 1 82 ? 2.386 1.597 -8.167 1.00 94.56 82 TYR A O 1
ATOM 674 N N . LEU A 1 83 ? 0.924 2.581 -6.779 1.00 91.94 83 LEU A N 1
ATOM 675 C CA . LEU A 1 83 ? -0.087 2.841 -7.815 1.00 91.94 83 LEU A CA 1
ATOM 676 C C . LEU A 1 83 ? 0.438 3.715 -8.955 1.00 91.94 83 LEU A C 1
ATOM 678 O O . LEU A 1 83 ? 0.205 3.399 -10.118 1.00 91.94 83 LEU A O 1
ATOM 682 N N . ASN A 1 84 ? 1.158 4.792 -8.629 1.00 89.69 84 ASN A N 1
ATOM 683 C CA . ASN A 1 84 ? 1.757 5.662 -9.639 1.00 89.69 84 ASN A CA 1
ATOM 684 C C . ASN A 1 84 ? 2.718 4.860 -10.527 1.00 89.69 84 ASN A C 1
ATOM 686 O O . ASN A 1 84 ? 2.636 4.893 -11.749 1.00 89.69 84 ASN A O 1
ATOM 690 N N . ARG A 1 85 ? 3.584 4.056 -9.909 1.00 88.06 85 ARG A N 1
ATOM 691 C CA . ARG A 1 85 ? 4.559 3.252 -10.643 1.00 88.06 85 ARG A CA 1
ATOM 692 C C . ARG A 1 85 ? 3.873 2.187 -11.475 1.00 88.06 85 ARG A C 1
ATOM 694 O O . ARG A 1 85 ? 4.150 2.127 -12.661 1.00 88.06 85 ARG A O 1
ATOM 701 N N . HIS A 1 86 ? 2.951 1.424 -10.899 1.00 86.19 86 HIS A N 1
ATOM 702 C CA . HIS A 1 86 ? 2.162 0.422 -11.610 1.00 86.19 86 HIS A CA 1
ATOM 703 C C . HIS A 1 86 ? 1.459 1.011 -12.845 1.00 86.19 86 HIS A C 1
ATOM 705 O O . HIS A 1 86 ? 1.521 0.416 -13.916 1.00 86.19 86 HIS A O 1
ATOM 711 N N . GLN A 1 87 ? 0.874 2.211 -12.728 1.00 84.31 87 GLN A N 1
ATOM 712 C CA . GLN A 1 87 ? 0.278 2.912 -13.869 1.00 84.31 87 GLN A CA 1
ATOM 713 C C . GLN A 1 87 ? 1.319 3.251 -14.936 1.00 84.31 87 GLN A C 1
ATOM 715 O O . GLN A 1 87 ? 1.116 2.933 -16.103 1.00 84.31 87 GLN A O 1
ATOM 720 N N . ILE A 1 88 ? 2.450 3.838 -14.538 1.00 80.81 88 ILE A N 1
ATOM 721 C CA . ILE A 1 88 ? 3.522 4.167 -15.473 1.00 80.81 88 ILE A CA 1
ATOM 722 C C . ILE A 1 88 ? 4.010 2.894 -16.188 1.00 80.81 88 ILE A C 1
ATOM 724 O O . ILE A 1 88 ? 4.071 2.869 -17.411 1.00 80.81 88 ILE A O 1
ATOM 728 N N . PHE A 1 89 ? 4.290 1.810 -15.459 1.00 76.69 89 PHE A N 1
ATOM 729 C CA . PHE A 1 89 ? 4.684 0.526 -16.050 1.00 76.69 89 PHE A CA 1
ATOM 730 C C . PHE A 1 89 ? 3.667 0.014 -17.071 1.00 76.69 89 PHE A C 1
ATOM 732 O O . PHE A 1 89 ? 4.059 -0.409 -18.158 1.00 76.69 89 PHE A O 1
ATOM 739 N N . ALA A 1 90 ? 2.376 0.063 -16.738 1.00 77.38 90 ALA A N 1
ATOM 740 C CA . ALA A 1 90 ? 1.317 -0.332 -17.655 1.00 77.38 90 ALA A CA 1
ATOM 741 C C . ALA A 1 90 ? 1.313 0.544 -18.920 1.00 77.38 90 ALA A C 1
ATOM 743 O O . ALA A 1 90 ? 1.221 0.015 -20.026 1.00 77.38 90 ALA A O 1
ATOM 744 N N . ASP A 1 91 ? 1.478 1.860 -18.774 1.00 76.75 91 ASP A N 1
ATOM 745 C CA . ASP A 1 91 ? 1.521 2.802 -19.893 1.00 76.75 91 ASP A CA 1
ATOM 746 C C . ASP A 1 91 ? 2.729 2.556 -20.813 1.00 76.75 91 ASP A C 1
ATOM 748 O O . ASP A 1 91 ? 2.571 2.567 -22.032 1.00 76.75 91 ASP A O 1
ATOM 752 N N . PHE A 1 92 ? 3.916 2.286 -20.256 1.00 71.25 92 PHE A N 1
ATOM 753 C CA . PHE A 1 92 ? 5.122 1.950 -21.029 1.00 71.25 92 PHE A CA 1
ATOM 754 C C . PHE A 1 92 ? 4.987 0.614 -21.756 1.00 71.25 92 PHE A C 1
ATOM 756 O O . PHE A 1 92 ? 5.262 0.532 -22.954 1.00 71.25 92 PHE A O 1
ATOM 763 N N . ASN A 1 93 ? 4.495 -0.416 -21.063 1.00 71.00 93 ASN A N 1
ATOM 764 C CA . ASN A 1 93 ? 4.280 -1.731 -21.660 1.00 71.00 93 ASN A CA 1
ATOM 765 C C . ASN A 1 93 ? 3.272 -1.662 -22.820 1.00 71.00 93 ASN A C 1
ATOM 767 O O . ASN A 1 93 ? 3.475 -2.286 -23.857 1.00 71.00 93 ASN A O 1
ATOM 771 N N . ASN A 1 94 ? 2.223 -0.845 -22.683 1.00 71.88 94 ASN A N 1
ATOM 772 C CA . ASN A 1 94 ? 1.245 -0.615 -23.749 1.00 71.88 94 ASN A CA 1
ATOM 773 C C . ASN A 1 94 ? 1.820 0.167 -24.944 1.00 71.88 94 ASN A C 1
ATOM 775 O O . ASN A 1 94 ? 1.320 0.020 -26.057 1.00 71.88 94 ASN A O 1
ATOM 779 N N . LYS A 1 95 ? 2.853 0.992 -24.733 1.00 68.31 95 LYS A N 1
ATOM 780 C CA . LYS A 1 95 ? 3.536 1.760 -25.789 1.00 68.31 95 LYS A CA 1
ATOM 781 C C . LYS A 1 95 ? 4.700 1.010 -26.443 1.00 68.31 95 LYS A C 1
ATOM 783 O O . LYS A 1 95 ? 5.214 1.476 -27.454 1.00 68.31 95 LYS A O 1
ATOM 788 N N . GLY A 1 96 ? 5.105 -0.140 -25.898 1.00 63.25 96 GLY A N 1
ATOM 789 C CA . GLY A 1 96 ? 6.275 -0.885 -26.374 1.00 63.25 96 GLY A CA 1
ATOM 790 C C . GLY A 1 96 ? 7.600 -0.152 -26.135 1.00 63.25 96 GLY A C 1
ATOM 791 O O . GLY A 1 96 ? 8.578 -0.412 -26.831 1.00 63.25 96 GLY A O 1
ATOM 792 N N . GLU A 1 97 ? 7.628 0.781 -25.182 1.00 64.94 97 GLU A N 1
ATOM 793 C CA . GLU A 1 97 ? 8.800 1.595 -24.856 1.00 64.94 97 GLU A CA 1
ATOM 794 C C . GLU A 1 97 ? 9.562 0.997 -23.662 1.00 64.94 97 GLU A C 1
ATOM 796 O O . GLU A 1 97 ? 8.957 0.549 -22.685 1.00 64.94 97 GLU A O 1
ATOM 801 N N . ASP A 1 98 ? 10.899 1.008 -23.718 1.00 68.44 98 ASP A N 1
ATOM 802 C CA . ASP A 1 98 ? 11.740 0.529 -22.617 1.00 68.44 98 ASP A CA 1
ATOM 803 C C . ASP A 1 98 ? 11.700 1.515 -21.437 1.00 68.44 98 ASP A C 1
ATOM 805 O O . ASP A 1 98 ? 12.253 2.619 -21.465 1.00 68.44 98 ASP A O 1
ATOM 809 N N . TYR A 1 99 ? 11.043 1.092 -20.360 1.00 65.00 99 TYR A N 1
ATOM 810 C CA . TYR A 1 99 ? 10.872 1.887 -19.152 1.00 65.00 99 TYR A CA 1
ATOM 811 C C . TYR A 1 99 ? 12.196 2.191 -18.423 1.00 65.00 99 TYR A C 1
ATOM 813 O O . TYR A 1 99 ? 12.289 3.191 -17.704 1.00 65.00 99 TYR A O 1
ATOM 821 N N . LEU A 1 100 ? 13.245 1.382 -18.625 1.00 64.81 100 LEU A N 1
ATOM 822 C CA . LEU A 1 100 ? 14.573 1.671 -18.074 1.00 64.81 100 LEU A CA 1
ATOM 823 C C . LEU A 1 100 ? 15.173 2.938 -18.695 1.00 64.81 100 LEU A C 1
ATOM 825 O O . LEU A 1 100 ? 15.820 3.710 -17.986 1.00 64.81 100 LEU A O 1
ATOM 829 N N . GLN A 1 101 ? 14.895 3.212 -19.973 1.00 63.44 101 GLN A N 1
ATOM 830 C CA . GLN A 1 101 ? 15.359 4.429 -20.643 1.00 63.44 101 GLN A CA 1
ATOM 831 C C . GLN A 1 101 ? 14.718 5.693 -20.048 1.00 63.44 101 GLN A C 1
ATOM 833 O O . GLN A 1 101 ? 15.408 6.687 -19.820 1.00 63.44 101 GLN A O 1
ATOM 838 N N . TYR A 1 102 ? 13.419 5.654 -19.733 1.00 65.69 102 TYR A N 1
ATOM 839 C CA . TYR A 1 102 ? 12.709 6.793 -19.139 1.00 65.69 102 TYR A CA 1
ATOM 840 C C . TYR A 1 102 ? 13.210 7.137 -17.732 1.00 65.69 102 TYR A C 1
ATOM 842 O O . TYR A 1 102 ? 13.362 8.308 -17.387 1.00 65.69 102 TYR A O 1
ATOM 850 N N . LEU A 1 103 ? 13.501 6.124 -16.912 1.00 61.50 103 LEU A N 1
ATOM 851 C CA . LEU A 1 103 ? 13.990 6.345 -15.550 1.00 61.50 103 LEU A CA 1
ATOM 852 C C . LEU A 1 103 ? 15.422 6.887 -15.504 1.00 61.50 103 LEU A C 1
ATOM 854 O O . LEU A 1 103 ? 15.755 7.605 -14.563 1.00 61.50 103 LEU A O 1
ATOM 858 N N . ILE A 1 104 ? 16.244 6.594 -16.515 1.00 62.22 104 ILE A N 1
ATOM 859 C CA . ILE A 1 104 ? 17.565 7.216 -16.685 1.00 62.22 104 ILE A CA 1
ATOM 860 C C . ILE A 1 104 ? 17.425 8.696 -17.079 1.00 62.22 104 ILE A C 1
ATOM 862 O O . ILE A 1 104 ? 18.198 9.516 -16.600 1.00 62.22 104 ILE A O 1
ATOM 866 N N . ALA A 1 105 ? 16.426 9.052 -17.895 1.00 58.47 105 ALA A N 1
ATOM 867 C CA . ALA A 1 105 ? 16.209 10.421 -18.379 1.00 58.47 105 ALA A CA 1
ATOM 868 C C . ALA A 1 105 ? 15.633 11.399 -17.330 1.00 58.47 105 ALA A C 1
ATOM 870 O O . ALA A 1 105 ? 15.635 12.607 -17.551 1.00 58.47 105 ALA A O 1
ATOM 871 N N . LEU A 1 106 ? 15.122 10.892 -16.204 1.00 58.06 106 LEU A N 1
ATOM 872 C CA . LEU A 1 106 ? 14.590 11.691 -15.089 1.00 58.06 106 LEU A CA 1
ATOM 873 C C . LEU A 1 106 ? 15.601 11.919 -13.950 1.00 58.06 106 LEU A C 1
ATOM 875 O O . LEU A 1 106 ? 15.217 12.416 -12.888 1.00 58.06 106 LEU A O 1
ATOM 879 N N . ARG A 1 107 ? 16.858 11.514 -14.145 1.00 48.28 107 ARG A N 1
ATOM 880 C CA . ARG A 1 107 ? 17.952 11.676 -13.185 1.00 48.28 107 ARG A CA 1
ATOM 881 C C . ARG A 1 107 ? 18.875 12.810 -13.610 1.00 48.28 107 ARG A C 1
ATOM 883 O O . ARG A 1 107 ? 19.365 13.499 -12.691 1.00 48.28 107 ARG A O 1
#

Mean predicted aligned error: 9.77 Å

Sequence (107 aa):
MRNTIEKPRKTRAKIQKRFHIDCYPYIFSDEELEILESRGHDLKALAAGKRKAITKEEQLFVKVCKGQAIAISVMETAWKKYLNRHQIFADFNNKGEDYLQYLIALR

Solvent-accessible surface area (backbone atoms only — not comparable to full-atom values): 6647 Å² total; per-residue (Å²): 139,83,86,78,80,78,75,82,78,82,75,78,77,77,80,76,75,68,36,82,76,91,51,80,65,86,83,51,52,73,68,38,46,53,47,39,28,74,41,36,62,58,52,52,30,38,67,69,63,78,37,82,63,82,49,73,67,44,45,50,43,43,31,31,72,70,68,75,42,79,66,80,50,66,67,42,41,38,50,54,52,48,54,54,46,47,51,51,53,51,54,29,62,75,68,74,48,67,60,69,60,57,60,60,74,75,110

Nearest PDB structures (foldseek):
  3v5y-assembly3_C  TM=2.647E-01  e=5.426E+00  Homo sapiens
  3v5y-assembly1_A  TM=2.773E-01  e=6.165E+00  Homo sapiens

Foldseek 3Di:
DDDDPPDDDPPPDDPDFFADQPFDPVVDDPVLRVLCRVCVVVLVCLLVVVDDDDDPVSVQLNCLSVVNDPDDDSNSVSVVVSVVRVVVVVVCVVVVHDVVVVVVVVD

Radius of gyration: 19.65 Å; Cα contacts (8 Å, |Δi|>4): 69; chains: 1; bounding box: 46×53×53 Å

Secondary structure (DSSP, 8-state):
---------------PPPPP--S-GGGS-HHHHHHHHHHHHHHHHHHTTSS---SHHHHHHHHHHTTSS---SHHHHHHHHHHHHHHHHHHHHHHT--HHHHHHHT-